Protein AF-A0A840NW14-F1 (afdb_monomer_lite)

Organism: NCBI:txid1073253

Sequence (60 aa):
MVTDNPPSCPACAWPLTPPASCHPSSEGAVRYVRCICGQWLVLQRDAVIGTAGPTAFAAP

Secondary structure (DSSP, 8-state):
-------B-TTT-PBPPPPSEEEEETTEEEEEEE-TTS-EEEEETTEEEEE----S----

Foldseek 3Di:
DDCPPQDADPVPRHHWDAFPDWDADPQGIWTWTQDPVRKIFIDDPRDTPDTDDDDPDDDD

Structure (mmCIF, N/CA/C/O backbone):
data_AF-A0A840NW14-F1
#
_entry.id   AF-A0A840NW14-F1
#
loop_
_atom_site.group_PDB
_atom_site.id
_atom_site.type_symbol
_atom_site.label_atom_id
_atom_site.label_alt_id
_atom_site.label_comp_id
_atom_site.label_asym_id
_atom_site.label_entity_id
_atom_site.label_seq_id
_atom_site.pdbx_PDB_ins_code
_atom_site.Cartn_x
_atom_site.Cartn_y
_atom_site.Cartn_z
_atom_site.occupancy
_atom_site.B_iso_or_equiv
_atom_site.auth_seq_id
_atom_site.auth_comp_id
_atom_site.auth_asym_id
_atom_site.auth_atom_id
_atom_site.pdbx_PDB_model_num
ATOM 1 N N . MET A 1 1 ? -2.595 -1.200 26.542 1.00 44.47 1 MET A N 1
ATOM 2 C CA . MET A 1 1 ? -1.695 -1.272 25.374 1.00 44.47 1 MET A CA 1
ATOM 3 C C . MET A 1 1 ? -2.564 -1.719 24.211 1.00 44.47 1 MET A C 1
ATOM 5 O O . MET A 1 1 ? -2.971 -2.870 24.211 1.00 44.47 1 MET A O 1
ATOM 9 N N . VAL A 1 2 ? -3.005 -0.801 23.347 1.00 54.59 2 VAL A N 1
ATOM 10 C CA . VAL A 1 2 ? -3.876 -1.155 22.213 1.00 54.59 2 VAL A CA 1
ATOM 11 C C . VAL A 1 2 ? -3.031 -1.951 21.221 1.00 54.59 2 VAL A C 1
ATOM 13 O O . VAL A 1 2 ? -2.091 -1.411 20.648 1.00 54.59 2 VAL A O 1
ATOM 16 N N . THR A 1 3 ? -3.320 -3.240 21.071 1.00 48.75 3 THR A N 1
ATOM 17 C CA . THR A 1 3 ? -2.803 -4.067 19.977 1.00 48.75 3 THR A CA 1
ATOM 18 C C . THR A 1 3 ? -3.677 -3.818 18.753 1.00 48.75 3 THR A C 1
ATOM 20 O O . THR A 1 3 ? -4.556 -4.621 18.447 1.00 48.75 3 THR A O 1
ATOM 23 N N . ASP A 1 4 ? -3.490 -2.676 18.094 1.00 57.28 4 ASP A N 1
ATOM 24 C CA . ASP A 1 4 ? -3.940 -2.551 16.710 1.00 57.28 4 ASP A CA 1
ATOM 25 C C . ASP A 1 4 ? -2.962 -3.390 15.885 1.00 57.28 4 ASP A C 1
ATOM 27 O O . ASP A 1 4 ? -1.748 -3.173 15.952 1.00 57.28 4 ASP A O 1
ATOM 31 N N . ASN A 1 5 ? -3.454 -4.444 15.234 1.00 61.69 5 ASN A N 1
ATOM 32 C CA . ASN A 1 5 ? -2.618 -5.224 14.332 1.00 61.69 5 ASN A CA 1
ATOM 33 C C . ASN A 1 5 ? -2.142 -4.259 13.242 1.00 61.69 5 ASN A C 1
ATOM 35 O O . ASN A 1 5 ? -3.001 -3.746 12.523 1.00 61.69 5 ASN A O 1
ATOM 39 N N . PRO A 1 6 ? -0.831 -3.976 13.122 1.00 68.25 6 PRO A N 1
ATOM 40 C CA . PRO A 1 6 ? -0.369 -3.006 12.150 1.00 68.25 6 PRO A CA 1
ATOM 41 C C . PRO A 1 6 ? -0.866 -3.433 10.766 1.00 68.25 6 PRO A C 1
ATOM 43 O O . PRO A 1 6 ? -0.811 -4.628 10.446 1.00 68.25 6 PRO A O 1
ATOM 46 N N . PRO A 1 7 ? -1.361 -2.491 9.945 1.00 81.00 7 PRO A N 1
ATOM 47 C CA . PRO A 1 7 ? -1.838 -2.812 8.609 1.00 81.00 7 PRO A CA 1
ATOM 48 C C . PRO A 1 7 ? -0.778 -3.632 7.860 1.00 81.00 7 PRO A C 1
ATOM 50 O O . PRO A 1 7 ? 0.425 -3.417 8.028 1.00 81.00 7 PRO A O 1
ATOM 53 N N . SER A 1 8 ? -1.219 -4.613 7.072 1.00 91.12 8 SER A N 1
ATOM 54 C CA . SER A 1 8 ? -0.344 -5.492 6.293 1.00 91.12 8 SER A CA 1
ATOM 55 C C . SER A 1 8 ? -0.359 -5.110 4.816 1.00 91.12 8 SER A C 1
ATOM 57 O O . SER A 1 8 ? -1.304 -4.505 4.304 1.00 91.12 8 SER A O 1
ATOM 59 N N . CYS A 1 9 ? 0.719 -5.434 4.106 1.00 92.50 9 CYS A N 1
ATOM 60 C CA . CYS A 1 9 ? 0.797 -5.173 2.677 1.00 92.50 9 CYS A CA 1
ATOM 61 C C . CYS A 1 9 ? -0.166 -6.099 1.911 1.00 92.50 9 CYS A C 1
ATOM 63 O O . CYS A 1 9 ? -0.015 -7.317 2.006 1.00 92.50 9 CYS A O 1
ATOM 65 N N . PRO A 1 10 ? -1.083 -5.580 1.073 1.00 91.44 10 PRO A N 1
ATOM 66 C CA . PRO A 1 10 ? -2.014 -6.420 0.318 1.00 91.44 10 PRO A CA 1
ATOM 67 C C . PRO A 1 10 ? -1.323 -7.266 -0.765 1.00 91.44 10 PRO A C 1
ATOM 69 O O . PRO A 1 10 ? -1.914 -8.218 -1.257 1.00 91.44 10 PRO A O 1
ATOM 72 N N . ALA A 1 11 ? -0.075 -6.945 -1.136 1.00 92.25 11 ALA A N 1
ATOM 73 C CA . ALA A 1 11 ? 0.675 -7.686 -2.151 1.00 92.25 11 ALA A CA 1
ATOM 74 C C . ALA A 1 11 ? 1.435 -8.904 -1.596 1.00 92.25 11 ALA A C 1
ATOM 76 O O . ALA A 1 11 ? 1.637 -9.873 -2.319 1.00 92.25 11 ALA A O 1
ATOM 77 N N . CYS A 1 12 ? 1.898 -8.861 -0.342 1.00 94.12 12 CYS A N 1
ATOM 78 C CA . CYS A 1 12 ? 2.754 -9.916 0.222 1.00 94.12 12 CYS A CA 1
ATOM 79 C C . CYS A 1 12 ? 2.410 -10.321 1.663 1.00 94.12 12 CYS A C 1
ATOM 81 O O . CYS A 1 12 ? 3.135 -11.120 2.248 1.00 94.12 12 CYS A O 1
ATOM 83 N N . ALA A 1 13 ? 1.350 -9.754 2.245 1.00 93.31 13 ALA A N 1
ATOM 84 C CA . ALA A 1 13 ? 0.866 -9.981 3.609 1.00 93.31 13 ALA A CA 1
ATOM 85 C C . ALA A 1 13 ? 1.839 -9.632 4.753 1.00 93.31 13 ALA A C 1
ATOM 87 O O . ALA A 1 13 ? 1.476 -9.769 5.921 1.00 93.31 13 ALA A O 1
ATOM 88 N N . TRP A 1 14 ? 3.042 -9.133 4.459 1.00 92.94 14 TRP A N 1
ATOM 89 C CA . TRP A 1 14 ? 3.978 -8.709 5.497 1.00 92.94 14 TRP A CA 1
ATOM 90 C C . TRP A 1 14 ? 3.456 -7.489 6.267 1.00 92.94 14 TRP A C 1
ATOM 92 O O . TRP A 1 14 ? 2.855 -6.598 5.650 1.00 92.94 14 TRP A O 1
ATOM 102 N N . PRO A 1 15 ? 3.719 -7.407 7.585 1.00 91.19 15 PRO A N 1
ATOM 103 C CA . PRO 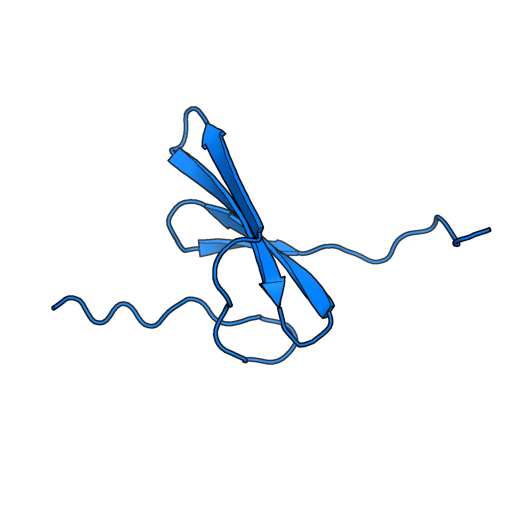A 1 15 ? 3.456 -6.207 8.368 1.00 91.19 15 PRO A CA 1
ATOM 104 C C . PRO A 1 15 ? 4.126 -4.986 7.742 1.00 91.19 15 PRO A C 1
ATOM 106 O O . PRO A 1 15 ? 5.245 -5.071 7.221 1.00 91.19 15 PRO A O 1
ATOM 109 N N . LEU A 1 16 ? 3.445 -3.845 7.782 1.00 89.12 16 LEU A N 1
ATOM 110 C CA . LEU A 1 16 ? 4.010 -2.611 7.263 1.00 89.12 16 LEU A CA 1
ATOM 111 C C . LEU A 1 16 ? 5.156 -2.099 8.142 1.00 89.12 16 LEU A C 1
ATOM 113 O O . LEU A 1 16 ? 5.133 -2.180 9.368 1.00 89.12 16 LEU A O 1
ATOM 117 N N . THR A 1 17 ? 6.184 -1.581 7.476 1.00 86.44 17 THR A N 1
ATOM 118 C CA . THR A 1 17 ? 7.340 -0.927 8.091 1.00 86.44 17 THR A CA 1
ATOM 119 C C . THR A 1 17 ? 6.982 0.503 8.518 1.00 86.44 17 THR A C 1
ATOM 121 O O . THR A 1 17 ? 5.961 1.043 8.076 1.00 86.44 17 THR A O 1
ATOM 124 N N . PRO A 1 18 ? 7.802 1.157 9.364 1.00 87.56 18 PRO A N 1
ATOM 125 C CA . PRO A 1 18 ? 7.621 2.571 9.673 1.00 87.56 18 PRO A CA 1
ATOM 126 C C . PRO A 1 18 ? 7.541 3.425 8.394 1.00 87.56 18 PRO A C 1
ATOM 128 O O . PRO A 1 18 ? 8.248 3.140 7.422 1.00 87.56 18 PRO A O 1
ATOM 131 N N . PRO A 1 19 ? 6.693 4.468 8.369 1.00 86.25 19 PRO A N 1
ATOM 132 C CA . PRO A 1 19 ? 6.512 5.288 7.181 1.00 86.25 19 PRO A CA 1
ATOM 133 C C . 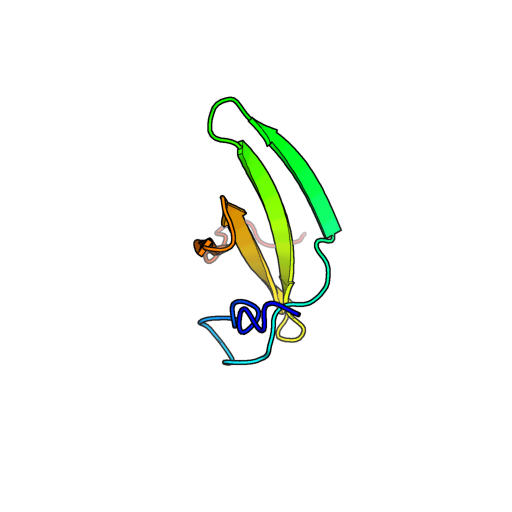PRO A 1 19 ? 7.800 6.018 6.805 1.00 86.25 19 PRO A C 1
ATOM 135 O O . PRO A 1 19 ? 8.482 6.582 7.657 1.00 86.25 19 PRO A O 1
ATOM 138 N N . ALA A 1 20 ? 8.096 6.038 5.506 1.00 88.56 20 ALA A N 1
ATOM 139 C CA . ALA A 1 20 ? 9.215 6.786 4.948 1.00 88.56 20 ALA A CA 1
ATOM 140 C C . ALA A 1 20 ? 8.957 8.298 5.007 1.00 88.56 20 ALA A C 1
ATOM 142 O O . ALA A 1 20 ? 9.884 9.084 5.182 1.00 88.56 20 ALA A O 1
ATOM 143 N N . SER A 1 21 ? 7.692 8.709 4.877 1.00 91.38 21 SER A N 1
ATOM 144 C CA . SER A 1 21 ? 7.270 10.095 5.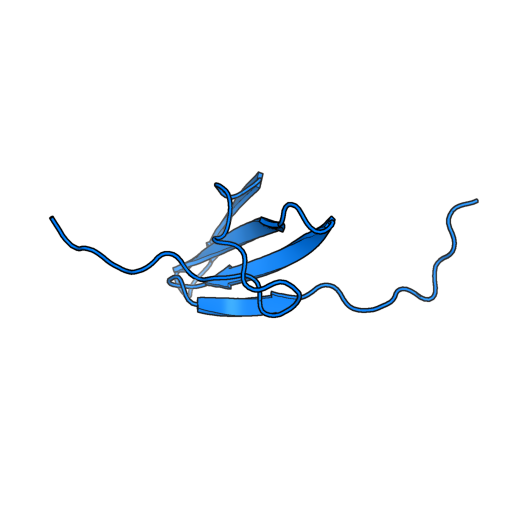064 1.00 91.38 21 SER A CA 1
ATOM 145 C C . SER A 1 21 ? 5.839 10.180 5.593 1.00 91.38 21 SER A C 1
ATOM 147 O O . SER A 1 21 ? 5.018 9.276 5.407 1.00 91.38 21 SER A O 1
ATOM 149 N N . CYS A 1 22 ? 5.547 11.280 6.285 1.00 93.62 22 CYS A N 1
ATOM 150 C CA . CYS A 1 22 ? 4.248 11.576 6.874 1.00 93.62 22 CYS A CA 1
ATOM 151 C C . CYS A 1 22 ? 3.919 13.048 6.617 1.00 93.62 22 CYS A C 1
ATOM 153 O O . CYS A 1 22 ? 4.754 13.911 6.887 1.00 93.62 22 CYS A O 1
ATOM 155 N N . HIS A 1 23 ? 2.729 13.330 6.090 1.00 92.56 23 HIS A N 1
ATOM 156 C CA . HIS A 1 23 ? 2.310 14.679 5.726 1.00 92.56 23 HIS A CA 1
ATOM 157 C C . HIS A 1 23 ? 0.905 14.980 6.269 1.00 92.56 23 HIS A C 1
ATOM 159 O O . HIS A 1 23 ? 0.006 14.151 6.103 1.00 92.56 23 HIS A O 1
ATOM 165 N N . PRO A 1 24 ? 0.678 16.140 6.911 1.00 93.94 24 PRO A N 1
ATOM 166 C CA . PRO A 1 24 ? -0.656 16.524 7.358 1.00 93.94 24 PRO A CA 1
ATOM 167 C C . PRO A 1 24 ? -1.569 16.858 6.168 1.00 93.94 24 PRO A C 1
ATOM 169 O O . PRO A 1 24 ? -1.125 17.434 5.171 1.00 93.94 24 PRO A O 1
ATOM 172 N N . SER A 1 25 ? -2.851 16.521 6.299 1.00 91.31 25 SER A N 1
ATOM 173 C CA . SER A 1 25 ? -3.959 16.901 5.420 1.00 91.31 25 SER A CA 1
ATOM 174 C C . SER A 1 25 ? -5.202 17.254 6.252 1.00 91.31 25 SER A C 1
ATOM 176 O O . SER A 1 25 ? -5.254 16.996 7.456 1.00 91.31 25 SER A O 1
ATOM 178 N N . SER A 1 26 ? -6.223 17.843 5.623 1.00 91.69 26 SER A N 1
ATOM 179 C CA . SER A 1 26 ? -7.498 18.184 6.282 1.00 91.69 26 SER A CA 1
ATOM 180 C C . SER A 1 26 ? -8.227 16.970 6.867 1.00 91.69 26 SER A C 1
ATOM 182 O O . SER A 1 26 ? -9.003 17.106 7.808 1.00 91.69 26 SER A O 1
ATOM 184 N N . GLU A 1 27 ? -7.972 15.777 6.335 1.00 85.50 27 GLU A N 1
ATOM 185 C CA . GLU A 1 27 ? -8.609 14.530 6.759 1.00 85.50 27 GLU A CA 1
ATOM 186 C C . GLU A 1 27 ? -7.744 13.720 7.743 1.00 85.50 27 GLU A C 1
ATOM 188 O O . GLU A 1 27 ? -8.169 12.671 8.231 1.00 85.50 27 GLU A O 1
ATOM 193 N N . GLY A 1 28 ? -6.547 14.194 8.085 1.00 88.94 28 GLY A N 1
ATOM 194 C CA . GLY A 1 28 ? -5.613 13.520 8.986 1.00 88.94 28 GLY A CA 1
ATOM 195 C C . GLY A 1 28 ? -4.205 13.472 8.403 1.00 88.94 28 GLY A C 1
ATOM 196 O O . GLY A 1 28 ? -3.841 14.283 7.566 1.00 88.94 28 GLY A O 1
ATOM 197 N N . ALA A 1 29 ? -3.380 12.526 8.844 1.00 92.12 29 ALA A N 1
ATOM 198 C CA . ALA A 1 29 ? -2.039 12.353 8.291 1.00 92.12 29 ALA A CA 1
ATOM 199 C C . ALA A 1 29 ? -2.042 11.336 7.141 1.00 92.12 29 ALA A C 1
ATOM 201 O O . ALA A 1 29 ? -2.562 10.228 7.297 1.00 92.12 29 ALA A O 1
ATOM 202 N N . VAL A 1 30 ? -1.414 11.699 6.022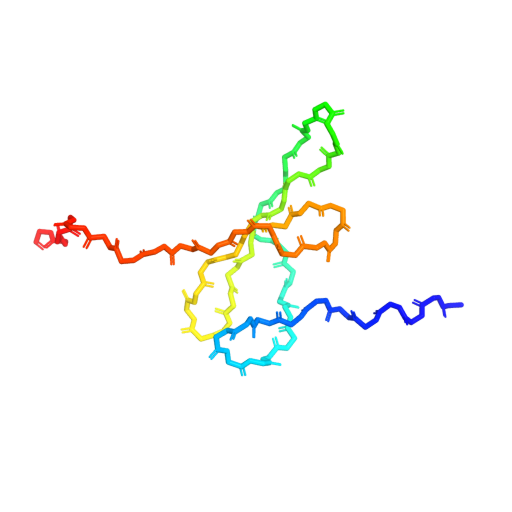 1.00 94.62 30 VAL A N 1
ATOM 203 C CA . VAL A 1 30 ? -1.087 10.786 4.923 1.00 94.62 30 VAL A CA 1
ATOM 204 C C . VAL A 1 30 ? 0.320 10.247 5.148 1.00 94.62 30 VAL A C 1
ATOM 206 O O . VAL A 1 30 ? 1.264 11.015 5.339 1.00 94.62 30 VAL A O 1
ATOM 209 N N . ARG A 1 31 ? 0.470 8.925 5.130 1.00 94.62 31 ARG A N 1
ATOM 210 C CA . ARG A 1 31 ? 1.744 8.235 5.350 1.00 94.62 31 ARG A CA 1
ATOM 211 C C . ARG A 1 31 ? 2.129 7.440 4.114 1.00 94.62 31 ARG A C 1
ATOM 213 O O . ARG A 1 31 ? 1.331 6.644 3.627 1.00 94.62 31 ARG A O 1
ATOM 220 N N . TYR A 1 32 ? 3.359 7.615 3.651 1.00 94.44 32 TYR A N 1
ATOM 221 C CA . TYR A 1 32 ? 3.921 6.819 2.566 1.00 94.44 32 TYR A CA 1
ATOM 222 C C . TYR A 1 32 ? 4.840 5.756 3.154 1.00 94.44 32 TYR A C 1
ATOM 224 O O . TYR A 1 32 ? 5.806 6.071 3.854 1.00 94.44 32 TYR A O 1
ATOM 232 N N . VAL A 1 33 ? 4.536 4.492 2.881 1.00 94.38 33 VAL A N 1
ATOM 233 C CA . VAL A 1 33 ? 5.269 3.334 3.405 1.00 94.38 33 VAL A CA 1
ATOM 234 C C . VAL A 1 33 ? 5.816 2.529 2.236 1.00 94.38 33 VAL A C 1
ATOM 236 O O . VAL A 1 33 ? 5.112 2.300 1.251 1.00 94.38 33 VAL A O 1
ATOM 239 N N . ARG A 1 34 ? 7.059 2.060 2.357 1.00 93.88 34 ARG A N 1
ATOM 240 C CA . ARG A 1 34 ? 7.641 1.101 1.418 1.00 93.88 34 ARG A CA 1
ATOM 241 C C . ARG A 1 34 ? 7.715 -0.266 2.081 1.00 93.88 34 ARG A C 1
ATOM 243 O O . ARG A 1 34 ? 8.491 -0.462 3.015 1.00 93.88 34 ARG A O 1
ATOM 250 N N . CYS A 1 35 ? 6.909 -1.207 1.599 1.00 93.75 35 CYS A N 1
ATOM 251 C CA . CYS A 1 35 ? 6.968 -2.583 2.075 1.00 93.75 35 CYS A CA 1
ATOM 252 C C . CYS A 1 35 ? 8.284 -3.248 1.641 1.00 93.75 35 CYS A C 1
ATOM 254 O O . CYS A 1 35 ? 8.872 -2.893 0.618 1.00 93.75 35 CYS A O 1
ATOM 256 N N . ILE A 1 36 ? 8.715 -4.267 2.385 1.00 93.94 36 ILE A N 1
ATOM 257 C CA . ILE A 1 36 ? 9.905 -5.064 2.064 1.00 93.94 36 ILE A CA 1
ATOM 258 C C . ILE A 1 36 ? 9.809 -5.791 0.714 1.00 93.94 36 ILE A C 1
ATOM 260 O O . ILE A 1 36 ? 10.836 -6.082 0.112 1.00 93.94 36 ILE A O 1
ATOM 264 N N . CYS A 1 37 ? 8.599 -6.042 0.198 1.00 93.38 37 CYS A N 1
ATOM 265 C CA . CYS A 1 37 ? 8.409 -6.594 -1.148 1.00 93.38 37 CYS A CA 1
ATOM 266 C C . CYS A 1 37 ? 8.659 -5.565 -2.265 1.00 93.38 37 CYS A C 1
ATOM 268 O O . CYS A 1 37 ? 8.554 -5.894 -3.441 1.00 93.38 37 CYS A O 1
ATOM 270 N N . GLY A 1 38 ? 8.960 -4.314 -1.907 1.00 91.75 38 GLY A N 1
ATOM 271 C CA . GLY A 1 38 ? 9.224 -3.220 -2.836 1.00 91.75 38 GLY A CA 1
ATOM 272 C C . GLY A 1 38 ? 8.010 -2.348 -3.145 1.00 91.75 38 GLY A C 1
ATOM 273 O O . GLY A 1 38 ? 8.194 -1.268 -3.705 1.00 91.75 38 GLY A O 1
ATOM 274 N N . GLN A 1 39 ? 6.802 -2.764 -2.750 1.00 92.94 39 GLN A N 1
ATOM 275 C CA . GLN A 1 39 ? 5.579 -2.027 -3.051 1.00 92.94 39 GLN A CA 1
ATOM 276 C C . GLN A 1 39 ? 5.462 -0.746 -2.217 1.00 92.94 39 GLN A C 1
ATOM 278 O O . GLN A 1 39 ? 5.723 -0.751 -1.010 1.00 92.94 39 GLN A O 1
ATOM 283 N N . TRP A 1 40 ? 5.033 0.340 -2.859 1.00 94.38 40 TRP A N 1
ATOM 284 C CA . TRP A 1 40 ? 4.672 1.585 -2.183 1.00 94.38 40 TRP A CA 1
ATOM 285 C C . TRP A 1 40 ? 3.196 1.584 -1.799 1.00 94.38 40 TRP A C 1
ATOM 287 O O . TRP A 1 40 ? 2.337 1.218 -2.605 1.00 94.38 40 TRP A O 1
ATOM 297 N N . LEU A 1 41 ? 2.914 2.017 -0.571 1.00 94.50 41 LEU A N 1
ATOM 298 C CA . LEU A 1 41 ? 1.576 2.104 0.001 1.00 94.50 41 LEU A CA 1
ATOM 299 C C . LEU A 1 41 ? 1.318 3.509 0.533 1.00 94.50 41 LEU A C 1
ATOM 301 O O . LEU A 1 41 ? 2.206 4.138 1.116 1.00 94.50 41 LEU A O 1
ATOM 305 N N . VAL A 1 42 ? 0.081 3.962 0.362 1.00 94.69 42 VAL A N 1
ATOM 306 C CA . VAL A 1 42 ? -0.429 5.215 0.919 1.00 94.69 42 VAL A CA 1
ATOM 307 C C . VAL A 1 42 ? -1.422 4.868 2.015 1.00 94.69 42 VAL A C 1
ATOM 309 O O . VAL A 1 42 ? -2.390 4.144 1.773 1.00 94.69 42 VAL A O 1
ATOM 312 N N . LEU A 1 43 ? -1.166 5.364 3.222 1.00 93.50 43 LEU A N 1
ATOM 313 C CA . LEU A 1 43 ? -2.018 5.149 4.381 1.00 93.50 43 LEU A CA 1
ATOM 314 C C . LEU A 1 43 ? -2.663 6.457 4.827 1.00 93.50 43 LEU A C 1
ATOM 316 O O . LEU A 1 43 ? -2.017 7.507 4.832 1.00 93.50 43 LEU A O 1
ATOM 320 N N . GLN A 1 44 ? -3.904 6.364 5.289 1.00 92.62 44 GLN A N 1
ATOM 321 C CA . GLN A 1 44 ? -4.612 7.435 5.982 1.00 92.62 44 GLN A CA 1
ATOM 322 C C . GLN A 1 44 ? -5.414 6.817 7.128 1.00 92.62 44 GLN A C 1
ATOM 324 O O . GLN A 1 44 ? -6.113 5.829 6.921 1.00 92.62 44 GLN A O 1
ATOM 329 N N . ARG A 1 45 ? -5.293 7.376 8.342 1.00 86.50 45 ARG A N 1
ATOM 330 C CA . ARG A 1 45 ? -5.949 6.842 9.559 1.00 86.50 45 ARG A CA 1
ATOM 331 C C . ARG A 1 45 ? -5.744 5.322 9.733 1.00 86.50 45 ARG A C 1
ATOM 333 O O . ARG A 1 45 ? -6.683 4.597 10.022 1.00 86.50 45 ARG A O 1
ATOM 340 N N . ASP A 1 46 ? -4.518 4.859 9.485 1.00 82.00 46 ASP A N 1
ATOM 341 C CA . ASP A 1 46 ? -4.077 3.457 9.626 1.00 82.00 46 ASP A CA 1
ATOM 342 C C . ASP A 1 46 ? -4.713 2.460 8.645 1.00 82.00 46 ASP A C 1
ATOM 344 O O . ASP A 1 46 ? -4.405 1.273 8.675 1.00 82.00 46 ASP A O 1
ATOM 348 N N . ALA A 1 47 ? -5.483 2.947 7.671 1.00 88.19 47 ALA A N 1
ATOM 349 C CA . ALA A 1 47 ? -5.956 2.159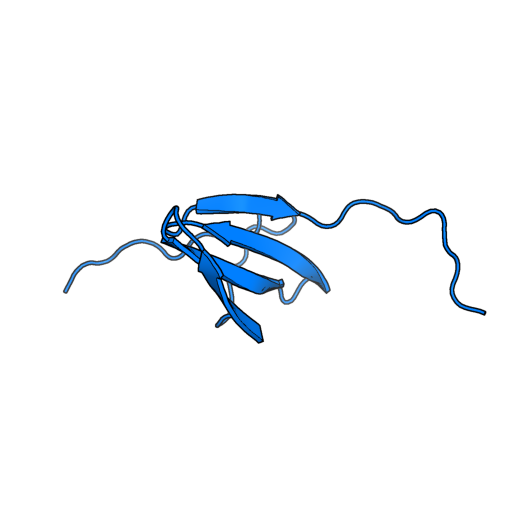 6.542 1.00 88.19 47 ALA A CA 1
ATOM 350 C C . ALA A 1 47 ? -5.070 2.373 5.308 1.00 88.19 47 ALA A C 1
ATOM 352 O O . ALA A 1 47 ? -4.657 3.498 5.016 1.00 88.19 47 ALA A O 1
ATOM 353 N N . VAL A 1 48 ? -4.813 1.305 4.548 1.00 91.75 48 VAL A N 1
ATOM 354 C CA . VAL A 1 48 ? -4.226 1.405 3.203 1.00 91.75 48 VAL A CA 1
ATOM 355 C C . VAL A 1 48 ? -5.299 1.936 2.255 1.00 91.75 48 VAL A C 1
ATOM 357 O O . VAL A 1 48 ? -6.296 1.261 2.010 1.00 91.75 48 VAL A O 1
ATOM 360 N N . ILE A 1 49 ? -5.083 3.135 1.715 1.00 93.31 49 ILE A N 1
ATOM 361 C CA . ILE A 1 49 ? -6.009 3.793 0.779 1.00 93.31 49 ILE A CA 1
ATOM 362 C C . ILE A 1 49 ? -5.528 3.728 -0.675 1.00 93.31 49 ILE A C 1
ATOM 364 O O . ILE A 1 49 ? -6.282 4.041 -1.592 1.00 93.31 49 ILE A O 1
ATOM 368 N N . GLY A 1 50 ? -4.276 3.319 -0.904 1.00 91.88 50 GLY A N 1
ATOM 369 C CA . GLY A 1 50 ? -3.715 3.205 -2.245 1.00 91.88 50 GLY A CA 1
ATOM 370 C C . GLY A 1 50 ? -2.400 2.434 -2.293 1.00 91.88 50 GLY A C 1
ATOM 371 O O . GLY A 1 50 ? -1.676 2.331 -1.299 1.00 91.88 50 GLY A O 1
ATOM 372 N N . THR A 1 51 ? -2.087 1.909 -3.476 1.00 93.69 51 THR A N 1
ATOM 373 C CA . THR A 1 51 ? -0.799 1.282 -3.802 1.00 93.69 51 THR A CA 1
ATOM 374 C C . THR A 1 51 ? -0.269 1.861 -5.106 1.00 93.69 51 THR A C 1
ATOM 376 O O . THR A 1 51 ? -1.051 2.316 -5.944 1.00 93.69 51 THR A O 1
ATOM 379 N N . ALA A 1 52 ? 1.053 1.877 -5.276 1.00 87.38 52 ALA A N 1
ATOM 380 C CA . ALA A 1 52 ? 1.630 2.235 -6.566 1.00 87.38 52 ALA A CA 1
ATOM 381 C C . ALA A 1 52 ? 1.240 1.187 -7.620 1.00 87.38 52 ALA A C 1
ATOM 383 O O . ALA A 1 52 ? 1.419 -0.013 -7.419 1.00 87.38 52 ALA A O 1
ATOM 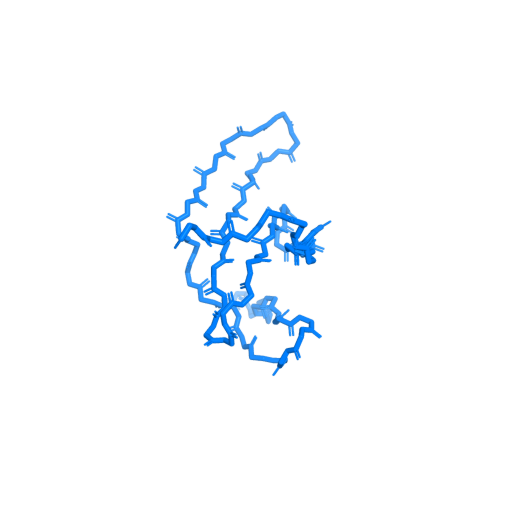384 N N . GLY A 1 53 ? 0.689 1.661 -8.735 1.00 83.12 53 GLY A N 1
ATOM 385 C CA . GLY A 1 53 ? 0.391 0.834 -9.896 1.00 83.12 53 GLY A CA 1
ATOM 386 C C . GLY A 1 53 ? 1.598 0.677 -10.826 1.00 83.12 53 GLY A C 1
ATOM 387 O O . GLY A 1 53 ? 2.634 1.319 -10.624 1.00 83.12 53 GLY A O 1
ATOM 388 N N . PRO A 1 54 ? 1.467 -0.152 -11.875 1.00 81.06 54 PRO A N 1
ATOM 389 C CA . PRO A 1 54 ? 2.455 -0.207 -12.943 1.00 81.06 54 PRO A CA 1
ATOM 390 C C . PRO A 1 54 ? 2.624 1.176 -13.586 1.00 81.06 54 PRO A C 1
ATOM 392 O O . PRO A 1 54 ? 1.658 1.912 -13.783 1.00 81.06 54 PRO A O 1
ATOM 395 N N . THR A 1 55 ? 3.864 1.517 -13.925 1.00 79.19 55 THR A N 1
ATOM 396 C CA . THR A 1 55 ? 4.206 2.754 -14.632 1.00 79.19 55 THR A CA 1
ATOM 397 C C . THR A 1 55 ? 4.478 2.456 -16.104 1.00 79.19 55 THR A C 1
ATOM 399 O O . THR A 1 55 ? 5.124 1.463 -16.428 1.00 79.19 55 THR A O 1
ATOM 402 N N . ALA A 1 56 ? 4.002 3.327 -16.997 1.00 84.00 56 ALA A N 1
ATOM 403 C CA . ALA A 1 56 ? 4.387 3.304 -18.411 1.00 84.00 56 ALA A CA 1
ATOM 404 C C . ALA A 1 56 ? 5.752 3.976 -18.657 1.00 84.00 56 ALA A C 1
ATOM 406 O O . ALA A 1 56 ? 6.314 3.863 -19.743 1.00 84.00 56 ALA A O 1
ATOM 407 N N . PHE A 1 57 ? 6.289 4.680 -17.658 1.00 78.62 57 PHE A N 1
ATOM 408 C CA . PHE A 1 57 ? 7.614 5.283 -17.724 1.00 78.62 57 PHE A CA 1
ATOM 409 C C . PHE A 1 57 ? 8.675 4.217 -17.430 1.00 78.62 57 PHE A C 1
ATOM 411 O O . PHE A 1 57 ? 8.764 3.730 -16.302 1.00 78.62 57 PHE A O 1
ATOM 418 N N . ALA A 1 58 ? 9.472 3.861 -18.439 1.00 77.00 58 ALA A N 1
ATOM 419 C CA . ALA A 1 58 ? 10.688 3.075 -18.254 1.00 77.00 58 ALA A CA 1
ATOM 420 C C . ALA A 1 58 ? 11.809 3.966 -17.694 1.00 77.00 58 ALA A C 1
ATOM 422 O O . ALA A 1 58 ? 11.888 5.151 -18.026 1.00 77.00 58 ALA A O 1
ATOM 423 N N . ALA A 1 59 ? 12.669 3.400 -16.843 1.00 70.81 59 ALA A N 1
ATOM 424 C CA . ALA A 1 59 ? 13.932 4.051 -16.507 1.00 70.81 59 ALA A CA 1
ATOM 425 C C . ALA A 1 59 ? 14.790 4.180 -17.788 1.00 70.81 59 ALA A C 1
ATOM 427 O O . ALA A 1 59 ? 14.704 3.281 -18.631 1.00 70.81 59 ALA A O 1
ATOM 428 N N . PRO A 1 60 ? 15.544 5.283 -17.963 1.00 64.69 60 PRO A N 1
ATOM 429 C CA . PRO A 1 60 ? 16.440 5.462 -19.106 1.00 64.69 60 PRO A CA 1
ATOM 430 C C . PRO A 1 60 ? 17.553 4.410 -19.157 1.00 64.69 60 PRO A C 1
ATOM 432 O O . PRO A 1 60 ? 17.916 3.869 -18.085 1.00 64.69 60 PRO A O 1
#

Radius of gyration: 12.83 Å; chains: 1; bounding box: 25×28×44 Å

pLDDT: mean 85.91, std 11.93, range [44.47, 94.69]